Protein AF-A0AAW1LQL5-F1 (afdb_monomer)

Structure (mmCIF, N/CA/C/O backbone):
data_AF-A0AAW1LQL5-F1
#
_entry.id   AF-A0AAW1LQL5-F1
#
loop_
_atom_site.group_PDB
_atom_site.id
_atom_site.type_symbol
_atom_site.label_atom_id
_atom_site.label_alt_id
_atom_site.label_comp_id
_atom_site.label_asym_id
_atom_site.label_entity_id
_atom_site.label_seq_id
_atom_site.pdbx_PDB_ins_code
_atom_site.Cartn_x
_atom_site.Cartn_y
_atom_site.Cartn_z
_atom_site.occupancy
_atom_site.B_iso_or_equiv
_atom_site.auth_seq_id
_atom_site.auth_comp_id
_atom_site.auth_asym_id
_atom_site.auth_atom_id
_atom_site.pdbx_PDB_model_num
ATOM 1 N N . MET A 1 1 ? 15.974 26.951 -1.744 1.00 39.69 1 MET A N 1
ATOM 2 C CA . MET A 1 1 ? 15.633 25.547 -2.077 1.00 39.69 1 MET A CA 1
ATOM 3 C C . MET A 1 1 ? 15.320 24.797 -0.791 1.00 39.69 1 MET A C 1
ATOM 5 O O . MET A 1 1 ? 16.228 24.426 -0.064 1.00 39.69 1 MET A O 1
ATOM 9 N N . ASN A 1 2 ? 14.032 24.651 -0.481 1.00 39.94 2 ASN A N 1
ATOM 10 C CA . ASN A 1 2 ? 13.532 24.019 0.740 1.00 39.94 2 ASN A CA 1
ATOM 11 C C . ASN A 1 2 ? 13.144 22.563 0.458 1.00 39.94 2 ASN A C 1
ATOM 13 O O . ASN A 1 2 ? 12.223 22.346 -0.327 1.00 39.94 2 ASN A O 1
ATOM 17 N N . ARG A 1 3 ? 13.798 21.590 1.106 1.00 46.03 3 ARG A N 1
ATOM 18 C CA . ARG A 1 3 ? 13.211 20.314 1.572 1.00 46.03 3 ARG A CA 1
ATOM 19 C C . ARG A 1 3 ? 14.293 19.402 2.146 1.00 46.03 3 ARG A C 1
ATOM 21 O O . ARG A 1 3 ? 15.351 19.245 1.552 1.00 46.03 3 ARG A O 1
ATOM 28 N N . SER A 1 4 ? 13.924 18.723 3.231 1.00 49.72 4 SER A N 1
ATOM 29 C CA . SER A 1 4 ? 14.550 17.502 3.758 1.00 49.72 4 SER A CA 1
ATOM 30 C C . SER A 1 4 ? 15.613 17.678 4.836 1.00 49.72 4 SER A C 1
ATOM 32 O O . SER A 1 4 ? 16.764 17.349 4.593 1.00 49.72 4 SER A O 1
ATOM 34 N N . LYS A 1 5 ? 15.196 18.040 6.058 1.00 51.28 5 LYS A N 1
ATOM 35 C CA . LYS A 1 5 ? 15.711 17.424 7.302 1.00 51.28 5 LYS A CA 1
ATOM 36 C C . LYS A 1 5 ? 14.639 17.456 8.397 1.00 51.28 5 LYS A C 1
ATOM 38 O O . LYS A 1 5 ? 14.794 18.129 9.403 1.00 51.28 5 LYS A O 1
ATOM 43 N N . GLU A 1 6 ? 13.552 16.711 8.213 1.00 50.97 6 GLU A N 1
ATOM 44 C CA . GLU A 1 6 ? 12.553 16.519 9.272 1.00 50.97 6 GLU A CA 1
ATOM 45 C C . GLU A 1 6 ? 12.236 15.034 9.443 1.00 50.97 6 GLU A C 1
ATOM 47 O O . GLU A 1 6 ? 11.261 14.507 8.919 1.00 50.97 6 GLU A O 1
ATOM 52 N N . CYS A 1 7 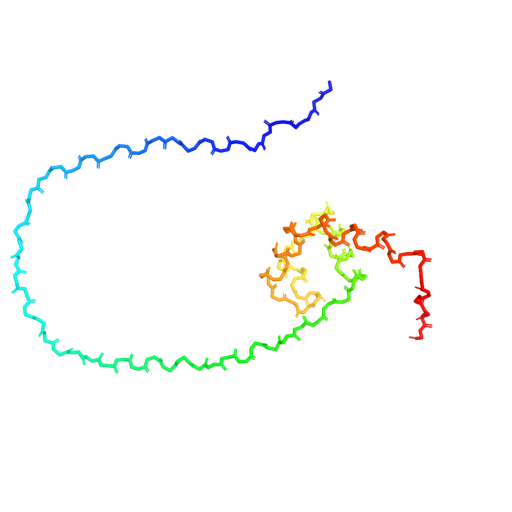? 13.140 14.331 10.126 1.00 42.78 7 CYS A N 1
ATOM 53 C CA . CYS A 1 7 ? 12.893 13.020 10.727 1.00 42.78 7 CYS A CA 1
ATOM 54 C C . CYS A 1 7 ? 13.945 12.757 11.816 1.00 42.78 7 CYS A C 1
ATOM 56 O O . CYS A 1 7 ? 14.719 11.811 11.759 1.00 42.78 7 CYS A O 1
ATOM 58 N N . LEU A 1 8 ? 13.988 13.632 12.819 1.00 48.00 8 LEU A N 1
ATOM 59 C CA . LEU A 1 8 ? 14.630 13.365 14.104 1.00 48.00 8 LEU A CA 1
ATOM 60 C C . LEU A 1 8 ? 13.620 13.750 15.183 1.00 48.00 8 LEU A C 1
ATOM 62 O O . LEU A 1 8 ? 13.677 14.837 15.750 1.00 48.00 8 LEU A O 1
ATOM 66 N N . ARG A 1 9 ? 12.660 12.858 15.456 1.00 50.38 9 ARG A N 1
ATOM 67 C CA . ARG A 1 9 ? 11.891 12.926 16.703 1.00 50.38 9 ARG A CA 1
ATOM 68 C C . ARG A 1 9 ? 12.849 12.601 17.849 1.00 50.38 9 ARG A C 1
ATOM 70 O O . ARG A 1 9 ? 12.974 11.450 18.256 1.00 50.38 9 ARG A O 1
ATOM 77 N N . LYS A 1 10 ? 13.549 13.624 18.340 1.00 50.78 10 LYS A N 1
ATOM 78 C CA . L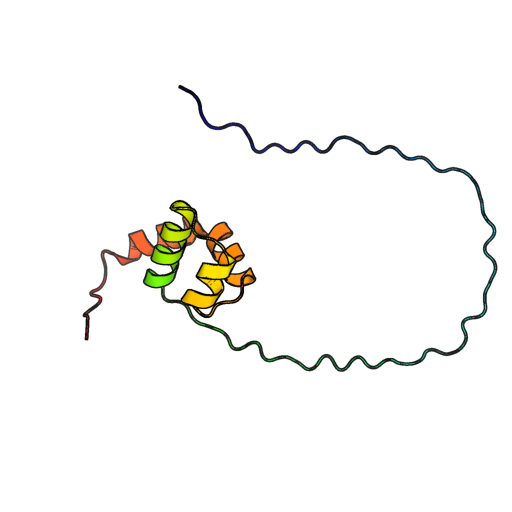YS A 1 10 ? 14.126 13.626 19.683 1.00 50.78 10 LYS A CA 1
ATOM 79 C C . LYS A 1 10 ? 12.945 13.571 20.653 1.00 50.78 10 LYS A C 1
ATOM 81 O O . LYS A 1 10 ? 12.159 14.511 20.712 1.00 50.78 10 LYS A O 1
ATOM 86 N N . GLN A 1 11 ? 12.770 12.446 21.338 1.00 59.00 11 GLN A N 1
ATOM 87 C CA . GLN A 1 11 ? 11.840 12.376 22.462 1.00 59.00 11 GLN A CA 1
ATOM 88 C C . GLN A 1 11 ? 12.385 13.251 23.606 1.00 59.00 11 GLN A C 1
ATOM 90 O O . GLN A 1 11 ? 13.584 13.160 23.885 1.00 59.00 11 GLN A O 1
ATOM 95 N N . PRO A 1 12 ? 11.569 14.100 24.254 1.00 57.41 12 PRO A N 1
ATOM 96 C CA . PRO A 1 12 ? 11.974 14.780 25.477 1.00 57.41 12 PRO A CA 1
ATOM 97 C C . PRO A 1 12 ? 11.945 13.818 26.684 1.00 57.41 12 PRO A C 1
ATOM 99 O O . PRO A 1 12 ? 11.199 12.835 26.672 1.00 57.41 12 PRO A O 1
ATOM 102 N N . PRO A 1 13 ? 12.749 14.086 27.727 1.00 53.59 13 PRO A N 1
ATOM 103 C CA . PRO A 1 13 ? 12.877 13.221 28.893 1.00 53.59 13 PRO A CA 1
ATOM 104 C C . PRO A 1 13 ? 11.641 13.337 29.790 1.00 53.59 13 PRO A C 1
ATOM 106 O O . PRO A 1 13 ? 11.298 14.428 30.240 1.00 53.59 13 PRO A O 1
ATOM 109 N N . VAL A 1 14 ? 10.998 12.212 30.108 1.00 55.41 14 VAL A N 1
ATOM 110 C CA . VAL A 1 14 ? 10.040 12.153 31.219 1.00 55.41 14 VAL A CA 1
ATOM 111 C C . VAL A 1 14 ? 10.761 11.667 32.466 1.00 55.41 14 VAL A C 1
ATOM 113 O O . VAL A 1 14 ? 10.971 10.479 32.693 1.00 55.41 14 VAL A O 1
ATOM 116 N N . VAL A 1 15 ? 11.180 12.637 33.270 1.00 50.50 15 VAL A N 1
ATOM 117 C CA . VAL A 1 15 ? 11.554 12.431 34.665 1.00 50.50 15 VAL A CA 1
ATOM 118 C C . VAL A 1 15 ? 10.246 12.325 35.444 1.00 50.50 15 VAL A C 1
ATOM 120 O O . VAL A 1 15 ? 9.515 13.306 35.525 1.00 50.50 15 VAL A O 1
ATOM 123 N N . LEU A 1 16 ? 9.937 11.168 36.025 1.00 45.78 16 LEU A N 1
ATOM 124 C CA . LEU A 1 16 ? 8.997 11.106 37.145 1.00 45.78 16 LEU A CA 1
ATOM 125 C C . LEU A 1 16 ? 9.483 10.094 38.177 1.00 45.78 16 LEU A C 1
ATOM 127 O O . LEU A 1 16 ? 9.278 8.886 38.107 1.00 45.78 16 LEU A O 1
ATOM 131 N N . ARG A 1 17 ? 10.194 10.681 39.134 1.00 46.25 17 ARG A N 1
ATOM 132 C CA . ARG A 1 17 ? 10.620 10.138 40.410 1.00 46.25 17 ARG A CA 1
ATOM 133 C C . ARG A 1 17 ? 9.384 10.097 41.313 1.00 46.25 17 ARG A C 1
ATOM 135 O O . ARG A 1 17 ? 8.962 11.140 41.794 1.00 46.25 17 ARG A O 1
ATOM 142 N N . PHE A 1 18 ? 8.821 8.918 41.551 1.00 45.97 18 PHE A N 1
ATOM 143 C CA . PHE A 1 18 ? 7.905 8.695 42.670 1.00 45.97 18 PHE A CA 1
ATOM 144 C C . PHE A 1 18 ? 8.615 7.816 43.702 1.00 45.97 18 PHE A C 1
ATOM 146 O O . PHE A 1 18 ? 8.618 6.592 43.631 1.00 45.97 18 PHE A O 1
ATOM 153 N N . MET A 1 19 ? 9.281 8.483 44.644 1.00 49.53 19 MET A N 1
ATOM 154 C CA . MET A 1 19 ? 9.469 7.962 45.996 1.00 49.53 19 MET A CA 1
ATOM 155 C C . MET A 1 19 ? 8.117 8.120 46.686 1.00 49.53 19 MET A C 1
ATOM 157 O O . MET A 1 19 ? 7.617 9.227 46.629 1.00 49.53 19 MET A O 1
ATOM 161 N N . TYR A 1 20 ? 7.525 7.055 47.229 1.00 51.56 20 TYR A N 1
ATOM 162 C CA . TYR A 1 20 ? 6.771 6.965 48.496 1.00 51.56 20 TYR A CA 1
ATOM 163 C C . TYR A 1 20 ? 6.159 5.557 48.558 1.00 51.56 20 TYR A C 1
ATOM 165 O O . TYR A 1 20 ? 5.503 5.103 47.623 1.00 51.56 20 TYR A O 1
ATOM 173 N N . GLY A 1 21 ? 6.471 4.837 49.636 1.00 49.72 21 GLY A N 1
ATOM 174 C CA . GLY A 1 21 ? 6.097 3.444 49.831 1.00 49.72 21 GLY A CA 1
ATOM 175 C C . GLY A 1 21 ? 4.599 3.235 50.024 1.00 49.72 21 GLY A C 1
ATOM 176 O O . GLY A 1 21 ? 3.908 4.062 50.614 1.00 49.72 21 GLY A O 1
ATOM 177 N N . ILE A 1 22 ? 4.129 2.076 49.566 1.00 58.03 22 ILE A N 1
ATOM 178 C CA . ILE A 1 22 ? 2.851 1.482 49.958 1.00 58.03 22 ILE A CA 1
ATOM 179 C C . ILE A 1 22 ? 3.126 -0.014 50.206 1.00 58.03 22 ILE A C 1
ATOM 181 O O . ILE A 1 22 ? 3.797 -0.647 49.386 1.00 58.03 22 ILE A O 1
ATOM 185 N N . PRO A 1 23 ? 2.700 -0.567 51.357 1.00 46.97 23 PRO A N 1
ATOM 186 C CA . PRO A 1 23 ? 3.098 -1.888 51.837 1.00 46.97 23 PRO A CA 1
ATOM 187 C C . PRO A 1 23 ? 2.582 -3.028 50.952 1.00 46.97 23 PRO A C 1
ATOM 189 O O . PRO A 1 23 ? 1.437 -3.027 50.499 1.00 46.97 23 PRO A O 1
ATOM 192 N N . VAL A 1 24 ? 3.433 -4.038 50.765 1.00 55.22 24 VAL A N 1
ATOM 193 C CA . VAL A 1 24 ? 3.100 -5.319 50.132 1.00 55.22 24 VAL A CA 1
ATOM 194 C C . VAL A 1 24 ? 2.108 -6.095 51.004 1.00 55.22 24 VAL A C 1
ATOM 196 O O . VAL A 1 24 ? 2.483 -6.879 51.870 1.00 55.22 24 VAL A O 1
ATOM 199 N N . SER A 1 25 ? 0.815 -5.859 50.786 1.00 44.91 25 SER A N 1
ATOM 200 C CA . SER A 1 25 ? -0.243 -6.722 51.307 1.00 44.91 25 SER A CA 1
ATOM 201 C C . SER A 1 25 ? -0.268 -8.005 50.477 1.00 44.91 25 SER A C 1
ATOM 203 O O . SER A 1 25 ? -0.627 -8.006 49.298 1.00 44.91 25 SER A O 1
ATOM 205 N N . THR A 1 26 ? 0.172 -9.097 51.096 1.00 59.41 26 THR A N 1
ATOM 206 C CA . THR A 1 26 ? 0.106 -10.467 50.591 1.00 59.41 26 THR A CA 1
ATOM 207 C C . THR A 1 26 ? -1.352 -10.895 50.449 1.00 59.41 26 THR A C 1
ATOM 209 O O . THR A 1 26 ? -1.930 -11.536 51.325 1.00 59.41 26 THR A O 1
ATOM 212 N N . ARG A 1 27 ? -1.975 -10.545 49.320 1.00 48.25 27 ARG A N 1
ATOM 213 C CA . ARG A 1 27 ? -3.249 -11.145 48.928 1.00 48.25 27 ARG A CA 1
ATOM 214 C C . ARG A 1 27 ? -2.955 -12.502 48.300 1.00 48.25 27 ARG A C 1
ATOM 216 O O . ARG A 1 27 ? -2.338 -12.603 47.244 1.00 48.25 27 ARG A O 1
ATOM 223 N N . SER A 1 28 ? -3.353 -13.528 49.034 1.00 47.59 28 SER A N 1
ATOM 224 C CA . SER A 1 28 ? -3.342 -14.943 48.697 1.00 47.59 28 SER A CA 1
ATOM 225 C C . SER A 1 28 ? -3.708 -15.197 47.232 1.00 47.59 28 SER A C 1
ATOM 227 O O . SER A 1 28 ? -4.800 -14.860 46.775 1.00 47.59 28 SER A O 1
ATOM 229 N N . PHE A 1 29 ? -2.780 -15.833 46.514 1.00 41.34 29 PHE A N 1
ATOM 230 C CA . PHE A 1 29 ? -3.013 -16.448 45.213 1.00 41.34 29 PHE A CA 1
ATOM 231 C C . PHE A 1 29 ? -4.045 -17.564 45.392 1.00 41.34 29 PHE A C 1
ATOM 233 O O . PHE A 1 29 ? -3.707 -18.675 45.795 1.00 41.34 29 PHE A O 1
ATOM 240 N N . THR A 1 30 ? -5.315 -17.262 45.141 1.00 59.22 30 THR A N 1
ATOM 241 C CA . THR A 1 30 ? -6.337 -18.294 44.991 1.00 59.22 30 THR A CA 1
ATOM 242 C C . THR A 1 30 ? -6.479 -18.611 43.512 1.00 59.22 30 THR A C 1
ATOM 244 O O . THR A 1 30 ? -6.708 -17.727 42.697 1.00 59.22 30 THR A O 1
ATOM 247 N N . SER A 1 31 ? -6.286 -19.899 43.226 1.00 53.84 31 SER A N 1
ATOM 248 C CA . SER A 1 31 ? -6.716 -20.641 42.044 1.00 53.84 31 SER A CA 1
ATOM 249 C C . SER A 1 31 ? -6.318 -20.070 40.683 1.00 53.84 31 SER A C 1
ATOM 251 O O . SER A 1 31 ? -6.948 -19.175 40.129 1.00 53.84 31 SER A O 1
ATOM 253 N N . CYS A 1 32 ? -5.290 -20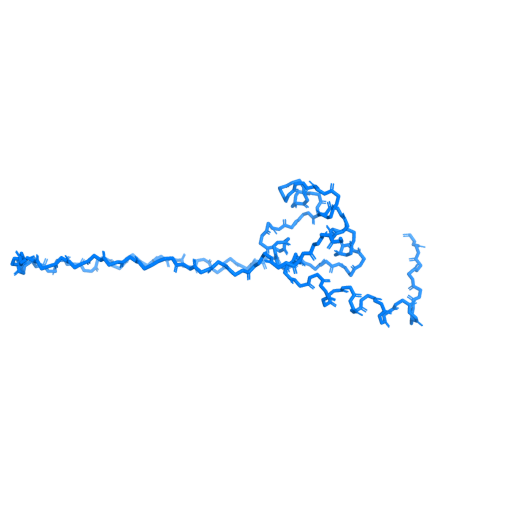.680 40.094 1.00 43.38 32 CYS A N 1
ATOM 254 C CA . CYS A 1 32 ? -5.011 -20.574 38.672 1.00 43.38 32 CYS A CA 1
ATOM 255 C C . CYS A 1 32 ? -6.170 -21.192 37.876 1.00 43.38 32 CYS A C 1
ATOM 257 O O . CYS A 1 32 ? -6.133 -22.379 37.551 1.00 43.38 32 CYS A O 1
ATOM 259 N N . ASP A 1 33 ? -7.174 -20.394 37.518 1.00 51.66 33 ASP A N 1
ATOM 260 C CA . ASP A 1 33 ? -8.032 -20.739 36.393 1.00 51.66 33 ASP A CA 1
ATOM 261 C C . ASP A 1 33 ? -7.158 -20.733 35.140 1.00 51.66 33 ASP A C 1
ATOM 263 O O . ASP A 1 33 ? -6.760 -19.690 34.611 1.00 51.66 33 ASP A O 1
ATOM 267 N N . HIS A 1 34 ? -6.808 -21.932 34.677 1.00 55.06 34 HIS A N 1
ATOM 268 C CA . HIS A 1 34 ? -6.257 -22.144 33.352 1.00 55.06 34 HIS A CA 1
ATOM 269 C C . HIS A 1 34 ? -7.311 -21.743 32.317 1.00 55.06 34 HIS A C 1
ATOM 271 O O . HIS A 1 34 ? -7.992 -22.586 31.732 1.00 55.06 34 HIS A O 1
ATOM 277 N N . VAL A 1 35 ? -7.411 -20.442 32.034 1.00 55.44 35 VAL A N 1
ATOM 278 C CA . VAL A 1 35 ? -7.982 -19.954 30.782 1.00 55.44 35 VAL A CA 1
ATOM 279 C C . VAL A 1 35 ? -7.020 -20.404 29.694 1.00 55.44 35 VAL A C 1
ATOM 281 O O . VAL A 1 35 ? -6.075 -19.717 29.310 1.00 55.44 35 VAL A O 1
ATOM 284 N N . ARG A 1 36 ? -7.242 -21.630 29.225 1.00 48.41 36 ARG A N 1
ATOM 285 C CA . ARG A 1 36 ? -6.703 -22.149 27.980 1.00 48.41 36 ARG A CA 1
ATOM 286 C C . ARG A 1 36 ? -7.355 -21.332 26.876 1.00 48.41 36 ARG A C 1
ATOM 288 O O . ARG A 1 36 ? -8.340 -21.760 26.280 1.00 48.41 36 ARG A O 1
ATOM 29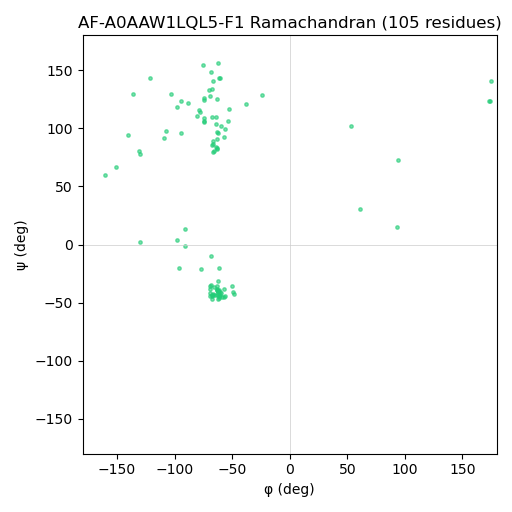5 N N . THR A 1 37 ? -6.838 -20.132 26.627 1.00 54.09 37 THR A N 1
ATOM 296 C CA . THR A 1 37 ? -7.139 -19.393 25.408 1.00 54.09 37 THR A CA 1
ATOM 297 C C . THR A 1 37 ? -6.668 -20.296 24.288 1.00 54.09 37 THR A C 1
ATOM 299 O O . THR A 1 37 ? -5.472 -20.462 24.048 1.00 54.09 37 THR A O 1
ATOM 302 N N . SER A 1 38 ? -7.622 -20.970 23.656 1.00 50.97 38 SER A N 1
ATOM 303 C CA . SER A 1 38 ? -7.417 -21.657 22.404 1.00 50.97 38 SER A CA 1
ATOM 304 C C . SER A 1 38 ? -6.884 -20.603 21.446 1.00 50.97 38 SER A C 1
ATOM 306 O O . SER A 1 38 ? -7.615 -19.773 20.905 1.00 50.97 38 SER A O 1
ATOM 308 N N . ILE A 1 39 ? -5.565 -20.599 21.266 1.00 59.50 39 ILE A N 1
ATOM 309 C CA . ILE A 1 39 ? -4.941 -19.966 20.118 1.00 59.50 39 ILE A CA 1
ATOM 310 C C . ILE A 1 39 ? -5.410 -20.832 18.955 1.00 59.50 39 ILE A C 1
ATOM 312 O O . ILE A 1 39 ? -4.724 -21.756 18.531 1.00 59.50 39 ILE A O 1
ATOM 316 N N . ALA A 1 40 ? -6.645 -20.597 18.506 1.00 57.91 40 ALA A N 1
ATOM 317 C CA . ALA A 1 40 ? -7.116 -21.063 17.227 1.00 57.91 40 ALA A CA 1
ATOM 318 C C . ALA A 1 40 ? -6.068 -20.542 16.254 1.00 57.91 40 ALA A C 1
ATOM 320 O O . ALA A 1 40 ? -5.937 -19.327 16.060 1.00 57.91 40 ALA A O 1
ATOM 321 N N . SER A 1 41 ? -5.241 -21.452 15.754 1.00 57.72 41 SER A N 1
ATOM 322 C CA . SER A 1 41 ? -4.220 -21.189 14.763 1.00 57.72 41 SER A CA 1
ATOM 323 C C . SER A 1 41 ? -4.954 -20.733 13.510 1.00 57.72 41 SER A C 1
ATOM 325 O O . SER A 1 41 ? -5.279 -21.519 12.627 1.00 57.72 41 SER A O 1
ATOM 327 N N . ARG A 1 42 ? -5.300 -19.440 13.455 1.00 61.56 42 ARG A N 1
ATOM 328 C CA . ARG A 1 42 ? -5.898 -18.824 12.277 1.00 61.56 42 ARG A CA 1
ATOM 329 C C . ARG A 1 42 ? -4.840 -18.928 11.197 1.00 61.56 42 ARG A C 1
ATOM 331 O O . ARG A 1 42 ? -3.917 -18.112 11.145 1.00 61.56 42 ARG A O 1
ATOM 338 N N . SER A 1 43 ? -4.956 -19.954 10.362 1.00 60.44 43 SER A N 1
ATOM 339 C CA . SER A 1 43 ? -4.226 -20.074 9.113 1.00 60.44 43 SER A CA 1
ATOM 340 C C . SER A 1 43 ? -4.575 -18.833 8.300 1.00 60.44 43 SER A C 1
ATOM 342 O O . SER A 1 43 ? -5.620 -18.757 7.651 1.00 60.44 43 SER A O 1
ATOM 344 N N . THR A 1 44 ? -3.756 -17.793 8.433 1.00 60.94 44 THR A N 1
ATOM 345 C CA . THR A 1 44 ? -3.971 -16.536 7.728 1.00 60.94 44 THR A CA 1
ATOM 346 C C . THR A 1 44 ? -3.748 -16.861 6.262 1.00 60.94 44 THR A C 1
ATOM 348 O O . THR A 1 44 ? -2.621 -17.183 5.879 1.00 60.94 44 THR A O 1
ATOM 351 N N . LYS A 1 45 ? -4.823 -16.857 5.462 1.00 71.06 45 LYS A N 1
ATOM 352 C CA . LYS A 1 45 ? -4.735 -17.079 4.015 1.00 71.06 45 LYS A CA 1
ATOM 353 C C . LYS A 1 45 ? -3.696 -16.102 3.469 1.00 71.06 45 LYS A C 1
ATOM 355 O O . LYS A 1 45 ? -3.839 -14.889 3.617 1.00 71.06 45 LYS A O 1
ATOM 360 N N . ARG A 1 46 ? -2.605 -16.636 2.918 1.00 74.88 46 ARG A N 1
ATOM 361 C CA . ARG A 1 46 ? -1.540 -15.817 2.342 1.00 74.88 46 ARG A CA 1
ATOM 362 C C . ARG A 1 46 ? -2.052 -15.268 1.018 1.00 74.88 46 ARG A C 1
ATOM 364 O O . ARG A 1 46 ? -2.180 -16.006 0.051 1.00 74.88 46 ARG A O 1
ATOM 371 N N . THR A 1 47 ? -2.366 -13.980 0.992 1.00 74.06 47 THR A N 1
ATOM 372 C CA . THR A 1 47 ? -2.660 -13.254 -0.244 1.00 74.06 47 THR A CA 1
ATOM 373 C C . THR A 1 47 ? -1.347 -12.917 -0.937 1.00 74.06 47 THR A C 1
ATOM 375 O O . THR A 1 47 ? -0.526 -12.172 -0.390 1.00 74.06 47 THR A O 1
ATOM 378 N N . PHE A 1 48 ? -1.139 -13.472 -2.127 1.00 80.00 48 PHE A N 1
ATOM 379 C CA . PHE A 1 48 ? -0.009 -13.123 -2.979 1.00 80.00 48 PHE A CA 1
ATOM 380 C C . PHE A 1 48 ? -0.402 -11.939 -3.864 1.00 80.00 48 PHE A C 1
ATOM 382 O O . PHE A 1 48 ? -1.381 -12.002 -4.593 1.00 80.00 48 PHE A O 1
ATOM 389 N N . LEU A 1 49 ? 0.357 -10.847 -3.761 1.00 84.56 49 LEU A N 1
ATOM 390 C CA . LEU A 1 49 ? 0.222 -9.668 -4.616 1.00 84.56 49 LEU A CA 1
ATOM 391 C C . LEU A 1 49 ? 1.342 -9.667 -5.653 1.00 84.56 49 LEU A C 1
ATOM 393 O O . LEU A 1 49 ? 2.525 -9.737 -5.275 1.00 84.56 49 LEU A O 1
ATOM 397 N N . ASN A 1 50 ? 0.966 -9.505 -6.920 1.00 88.44 50 ASN A N 1
ATOM 398 C CA . ASN A 1 50 ? 1.909 -9.333 -8.016 1.00 88.44 50 ASN A CA 1
ATOM 399 C C . ASN A 1 50 ? 2.735 -8.055 -7.843 1.00 88.44 50 ASN A C 1
ATOM 401 O O . ASN A 1 50 ? 2.345 -7.109 -7.150 1.00 88.44 50 ASN A O 1
ATOM 405 N N . LEU A 1 51 ? 3.916 -8.033 -8.466 1.00 86.75 51 LEU A N 1
ATOM 406 C CA . LEU A 1 51 ? 4.790 -6.859 -8.436 1.00 86.75 51 LEU A CA 1
ATOM 407 C C . LEU A 1 51 ? 4.096 -5.639 -9.054 1.00 86.75 51 LEU A C 1
ATOM 409 O O . LEU A 1 51 ? 4.139 -4.564 -8.459 1.00 86.75 51 LEU A O 1
ATOM 413 N N . SER A 1 52 ? 3.374 -5.825 -10.161 1.00 87.12 52 SER A N 1
ATOM 414 C CA . SER A 1 52 ? 2.601 -4.774 -10.831 1.00 87.12 52 SER A CA 1
ATOM 415 C C . SER A 1 52 ? 1.566 -4.130 -9.903 1.00 87.12 52 SER A C 1
ATOM 417 O O . SER A 1 52 ? 1.497 -2.905 -9.807 1.00 87.12 52 SER A O 1
ATOM 419 N N . ASP A 1 53 ? 0.820 -4.936 -9.145 1.00 89.56 53 ASP A N 1
ATOM 420 C CA . ASP A 1 53 ? -0.201 -4.434 -8.216 1.00 89.56 53 ASP A CA 1
ATOM 421 C C . ASP A 1 53 ? 0.419 -3.699 -7.030 1.00 89.56 53 ASP A C 1
ATOM 423 O O . ASP A 1 53 ? -0.101 -2.677 -6.586 1.00 89.56 53 ASP A O 1
ATOM 427 N N . LYS A 1 54 ? 1.579 -4.159 -6.544 1.00 90.50 54 LYS A N 1
ATOM 428 C CA . LYS A 1 54 ? 2.329 -3.442 -5.502 1.00 90.50 54 LYS A CA 1
ATOM 429 C C . LYS A 1 54 ? 2.798 -2.072 -5.989 1.00 90.50 54 LYS A C 1
ATOM 431 O O . LYS A 1 54 ? 2.755 -1.123 -5.210 1.00 90.50 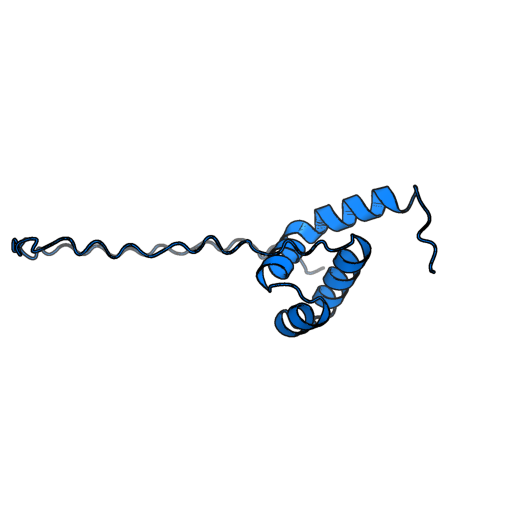54 LYS A O 1
ATOM 436 N N . VAL A 1 55 ? 3.234 -1.954 -7.245 1.00 90.62 55 VAL A N 1
ATOM 437 C CA . VAL A 1 55 ? 3.648 -0.668 -7.830 1.00 90.62 55 VAL A CA 1
ATOM 438 C C . VAL A 1 55 ? 2.447 0.265 -7.985 1.00 90.62 55 VAL A C 1
ATOM 440 O O . VAL A 1 55 ? 2.518 1.401 -7.517 1.00 90.62 55 VAL A O 1
ATOM 443 N N . LYS A 1 56 ? 1.323 -0.225 -8.528 1.00 92.00 56 LYS A N 1
ATOM 444 C CA . LYS A 1 56 ? 0.066 0.543 -8.621 1.00 92.00 56 LYS A CA 1
ATOM 445 C C . LYS A 1 56 ? -0.400 1.035 -7.248 1.00 92.00 56 LYS A C 1
ATOM 447 O O . LYS A 1 56 ? -0.715 2.211 -7.085 1.00 92.00 56 LYS A O 1
ATOM 452 N N . LEU A 1 57 ? -0.345 0.170 -6.235 1.00 92.00 57 LEU A N 1
ATOM 453 C CA . LEU A 1 57 ? -0.698 0.513 -4.859 1.00 92.00 57 LEU A CA 1
ATOM 454 C C . LEU A 1 57 ? 0.233 1.584 -4.264 1.00 92.00 57 LEU A C 1
ATOM 456 O O . LEU A 1 57 ? -0.237 2.486 -3.573 1.00 92.00 57 LEU A O 1
ATOM 460 N N . ILE A 1 58 ? 1.541 1.539 -4.545 1.00 91.75 58 ILE A N 1
ATOM 461 C CA . ILE A 1 58 ? 2.479 2.602 -4.138 1.00 91.75 58 ILE A CA 1
ATOM 462 C C . ILE A 1 58 ? 2.116 3.934 -4.805 1.00 91.75 58 ILE A C 1
ATOM 464 O O . ILE A 1 58 ? 2.191 4.978 -4.152 1.00 91.75 58 ILE A O 1
ATOM 468 N N . ASP A 1 59 ? 1.724 3.910 -6.077 1.00 91.88 59 ASP A N 1
ATOM 469 C CA . ASP A 1 59 ? 1.331 5.105 -6.821 1.00 91.88 59 ASP A CA 1
ATOM 470 C C . ASP A 1 59 ? 0.042 5.731 -6.271 1.00 91.88 59 ASP A C 1
ATOM 472 O O . ASP A 1 59 ? -0.016 6.936 -6.029 1.00 91.88 59 ASP A O 1
ATOM 476 N N . GLU A 1 60 ? -0.963 4.915 -5.956 1.00 93.38 60 GLU A N 1
ATOM 477 C CA . GLU A 1 60 ? -2.206 5.379 -5.326 1.00 93.38 60 GLU A CA 1
ATOM 478 C C . GLU A 1 60 ? -1.959 5.971 -3.927 1.00 93.38 60 GLU A C 1
ATOM 480 O O . GLU A 1 60 ? -2.515 7.017 -3.587 1.00 93.38 60 GLU A O 1
ATOM 485 N N . ILE A 1 61 ? -1.043 5.390 -3.143 1.00 92.19 61 ILE A N 1
ATOM 486 C CA . ILE A 1 61 ? -0.618 5.977 -1.860 1.00 92.19 61 ILE A CA 1
ATOM 487 C C . ILE A 1 61 ? 0.050 7.342 -2.069 1.00 92.19 61 ILE A C 1
ATOM 489 O O . ILE A 1 61 ? -0.174 8.255 -1.273 1.00 92.19 61 ILE A O 1
ATOM 493 N N . LYS A 1 62 ? 0.875 7.509 -3.114 1.00 90.25 62 LYS A N 1
ATOM 494 C CA . LYS A 1 62 ? 1.495 8.808 -3.437 1.00 90.25 62 LYS A CA 1
ATOM 495 C C . LYS A 1 62 ? 0.458 9.850 -3.852 1.00 90.25 62 LYS A C 1
ATOM 497 O O . LYS A 1 62 ? 0.611 11.010 -3.483 1.00 90.25 62 LYS A O 1
ATOM 502 N N . LYS A 1 63 ? -0.589 9.434 -4.571 1.00 93.25 63 LYS A N 1
ATOM 503 C CA . LYS A 1 63 ? -1.737 10.279 -4.944 1.00 93.25 63 LYS A CA 1
ATOM 504 C C . LYS A 1 63 ? -2.606 10.678 -3.746 1.00 93.25 63 LYS A C 1
ATOM 506 O O . LYS A 1 63 ? -3.454 11.549 -3.883 1.00 93.25 63 LYS A O 1
ATOM 511 N N . GLY A 1 64 ? -2.375 10.081 -2.576 1.00 92.25 64 GLY A N 1
ATOM 512 C CA . GLY A 1 64 ? -3.091 10.399 -1.343 1.00 92.25 64 GLY A CA 1
ATOM 513 C C . GLY A 1 64 ? -4.310 9.516 -1.083 1.00 92.25 64 GLY A C 1
ATOM 514 O O . GLY A 1 64 ? -5.120 9.865 -0.228 1.00 92.25 64 GLY A O 1
ATOM 515 N N . ALA A 1 65 ? -4.444 8.378 -1.774 1.00 92.25 65 ALA A N 1
ATOM 516 C CA . ALA A 1 65 ? -5.538 7.444 -1.532 1.00 92.25 65 ALA A CA 1
ATOM 517 C C . ALA A 1 65 ? -5.518 6.902 -0.092 1.00 92.25 65 ALA A C 1
ATOM 519 O O . ALA A 1 65 ? -4.461 6.640 0.503 1.00 92.25 65 ALA A O 1
ATOM 520 N N . GLY A 1 66 ? -6.710 6.713 0.474 1.00 92.62 66 GLY A N 1
ATOM 521 C CA . GLY A 1 66 ? -6.872 6.234 1.838 1.00 92.62 66 GLY A CA 1
ATOM 522 C C . GLY A 1 66 ? -6.476 4.764 1.979 1.00 92.62 66 GLY A C 1
ATOM 523 O O . GLY A 1 66 ? 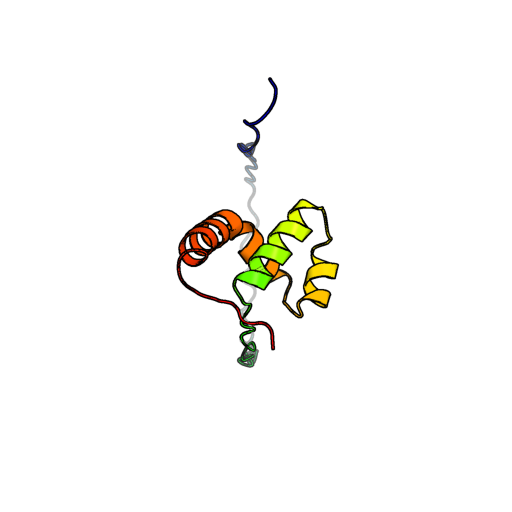-6.955 3.897 1.257 1.00 92.62 66 GLY A O 1
ATOM 524 N N . VAL A 1 67 ? -5.678 4.442 3.002 1.00 91.94 67 VAL A N 1
ATOM 525 C CA . VAL A 1 67 ? -5.351 3.051 3.376 1.00 91.94 67 VAL A CA 1
ATOM 526 C C . VAL A 1 67 ? -6.580 2.123 3.496 1.00 91.94 67 VAL A C 1
ATOM 528 O O . VAL A 1 67 ? -6.463 0.976 3.064 1.00 91.94 67 VAL A O 1
ATOM 531 N N . PRO A 1 68 ? -7.740 2.527 4.067 1.00 91.50 68 PRO A N 1
ATOM 532 C CA . PRO A 1 68 ? -8.899 1.632 4.133 1.00 91.50 68 PRO A CA 1
ATOM 533 C C . PRO A 1 68 ? -9.525 1.350 2.763 1.00 91.50 68 PRO A C 1
ATOM 535 O O . PRO A 1 68 ? -9.958 0.229 2.529 1.00 91.50 68 PRO A O 1
ATOM 538 N N . GLU A 1 69 ? -9.532 2.326 1.859 1.00 92.12 69 GLU A N 1
ATOM 539 C CA . GLU A 1 69 ? -10.070 2.172 0.506 1.00 92.12 69 GLU A CA 1
ATOM 540 C C . GLU A 1 69 ? -9.209 1.200 -0.311 1.00 92.12 69 GLU A C 1
ATOM 542 O O . GLU A 1 69 ? -9.714 0.254 -0.915 1.00 92.12 69 GLU A O 1
ATOM 547 N N . LEU A 1 70 ? -7.885 1.356 -0.221 1.00 91.62 70 LEU A N 1
ATOM 548 C CA . LEU A 1 70 ? -6.917 0.459 -0.853 1.00 91.62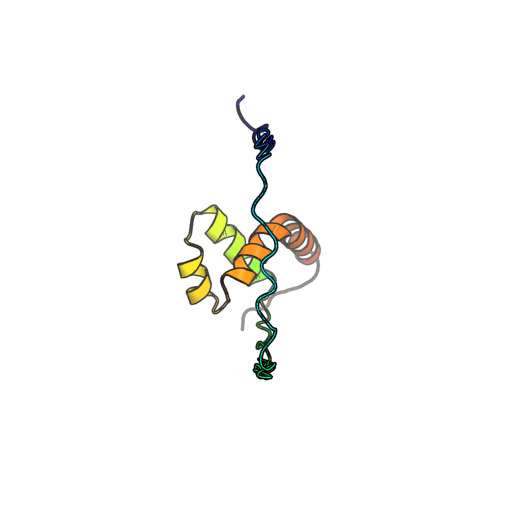 70 LEU A CA 1
ATOM 549 C C . LEU A 1 70 ? -6.999 -0.974 -0.310 1.00 91.62 70 LEU A C 1
ATOM 551 O O . LEU A 1 70 ? -6.832 -1.932 -1.062 1.00 91.62 70 LEU A O 1
ATOM 555 N N . ALA A 1 71 ? -7.272 -1.139 0.987 1.00 90.88 71 ALA A N 1
ATOM 556 C CA . ALA A 1 71 ? -7.434 -2.458 1.600 1.00 90.88 71 ALA A CA 1
ATOM 557 C C . ALA A 1 71 ? -8.606 -3.221 0.981 1.00 90.88 71 ALA A C 1
ATOM 559 O O . ALA A 1 71 ? -8.463 -4.394 0.636 1.00 90.88 71 ALA A O 1
ATOM 560 N N . THR A 1 72 ? -9.734 -2.540 0.792 1.00 91.31 72 THR A N 1
ATOM 561 C CA . THR A 1 72 ? -10.922 -3.119 0.162 1.00 91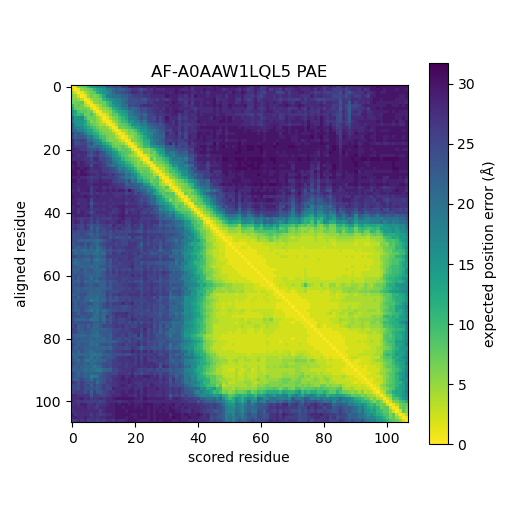.31 72 THR A CA 1
ATOM 562 C C . THR A 1 72 ? -10.689 -3.379 -1.325 1.00 91.31 72 THR A C 1
ATOM 564 O O . THR A 1 72 ? -10.985 -4.471 -1.799 1.00 91.31 72 THR A O 1
ATOM 567 N N . LYS A 1 73 ? -10.088 -2.423 -2.047 1.00 91.56 73 LYS A N 1
ATOM 568 C CA . LYS A 1 73 ? -9.838 -2.517 -3.495 1.00 91.56 73 LYS A CA 1
ATOM 569 C C . LYS A 1 73 ? -8.934 -3.692 -3.876 1.00 91.56 73 LYS A C 1
ATOM 571 O O . LYS A 1 73 ? -9.216 -4.393 -4.838 1.00 91.56 73 LYS A O 1
ATOM 576 N N . TYR A 1 74 ? -7.861 -3.907 -3.118 1.00 88.94 74 TYR A N 1
ATOM 577 C CA . TYR A 1 74 ? -6.884 -4.967 -3.388 1.00 88.94 74 TYR A CA 1
ATOM 578 C C . TYR A 1 74 ? -7.126 -6.237 -2.551 1.00 88.94 74 TYR A C 1
ATOM 580 O O . TYR A 1 74 ? -6.321 -7.164 -2.603 1.00 88.94 74 TYR A O 1
ATOM 588 N N . GLY A 1 75 ? -8.203 -6.286 -1.755 1.00 89.25 75 GLY A N 1
ATOM 589 C CA . GLY A 1 75 ? -8.547 -7.441 -0.917 1.00 89.25 75 GLY A CA 1
ATOM 590 C C . GLY A 1 75 ? -7.484 -7.788 0.132 1.00 89.25 75 GLY A C 1
ATOM 591 O O . GLY A 1 75 ? -7.299 -8.958 0.470 1.00 89.25 75 GLY A O 1
ATOM 592 N N . VAL A 1 76 ? -6.740 -6.794 0.625 1.00 89.75 76 VAL A N 1
ATOM 593 C CA . VAL A 1 76 ? -5.571 -6.997 1.492 1.00 89.75 76 VAL A CA 1
ATOM 594 C C . VAL A 1 76 ? -5.735 -6.303 2.830 1.00 89.75 76 VAL A C 1
ATOM 596 O O . VAL A 1 76 ? -6.241 -5.190 2.940 1.00 89.75 76 VAL A O 1
ATOM 599 N N . SER A 1 77 ? -5.235 -6.941 3.883 1.00 89.56 77 SER A N 1
ATOM 600 C CA . SER A 1 77 ? -5.235 -6.344 5.215 1.00 89.56 77 SER A CA 1
ATOM 601 C C . SER A 1 77 ? -4.421 -5.049 5.238 1.00 89.56 77 SER A C 1
ATOM 603 O O . SER A 1 77 ? -3.330 -4.975 4.671 1.00 89.56 77 SER A O 1
ATOM 605 N N . LYS A 1 78 ? -4.877 -4.057 6.013 1.00 91.12 78 LYS A N 1
ATOM 606 C CA . LYS A 1 78 ? -4.169 -2.776 6.224 1.00 91.12 78 LYS A CA 1
ATOM 607 C C . LYS A 1 78 ? -2.694 -2.972 6.607 1.00 91.12 78 LYS A C 1
ATOM 609 O O . LYS A 1 78 ? -1.829 -2.228 6.160 1.00 91.12 78 LYS A O 1
ATOM 614 N N . ALA A 1 79 ? -2.389 -4.018 7.380 1.00 90.06 79 ALA A N 1
ATOM 615 C CA . ALA A 1 79 ? -1.024 -4.395 7.750 1.00 90.06 79 ALA A CA 1
ATOM 616 C C . ALA A 1 79 ? -0.110 -4.650 6.535 1.00 90.06 79 ALA A C 1
ATOM 618 O O . ALA A 1 79 ? 1.056 -4.259 6.551 1.00 90.06 79 ALA A O 1
ATOM 619 N N . ILE A 1 80 ? -0.633 -5.270 5.472 1.00 90.12 80 ILE A N 1
ATOM 620 C CA . ILE A 1 80 ? 0.107 -5.514 4.227 1.00 90.12 80 ILE A CA 1
ATOM 621 C C . ILE A 1 80 ? 0.407 -4.181 3.539 1.00 90.12 80 ILE A C 1
ATOM 623 O O . ILE A 1 80 ? 1.538 -3.956 3.121 1.00 90.12 80 ILE A O 1
ATOM 627 N N . ILE A 1 81 ? -0.559 -3.262 3.507 1.00 92.06 81 ILE A N 1
ATOM 628 C CA . ILE A 1 81 ? -0.385 -1.923 2.927 1.00 92.06 81 ILE A CA 1
ATOM 629 C C . ILE A 1 81 ? 0.705 -1.142 3.667 1.00 92.06 81 ILE A C 1
ATOM 631 O O . ILE A 1 81 ? 1.584 -0.559 3.032 1.00 92.06 81 ILE A O 1
ATOM 635 N N . TYR A 1 82 ? 0.711 -1.171 5.004 1.00 92.44 82 TYR A N 1
ATOM 636 C CA . TYR A 1 82 ? 1.775 -0.535 5.787 1.00 92.44 82 TYR A CA 1
ATOM 637 C C . TYR A 1 82 ? 3.148 -1.154 5.514 1.00 92.44 82 TYR A C 1
ATOM 639 O O . TYR A 1 82 ? 4.121 -0.414 5.361 1.00 92.44 82 TYR A O 1
ATOM 647 N N . LYS A 1 83 ? 3.233 -2.484 5.380 1.00 91.56 83 LYS A N 1
ATOM 648 C CA . LYS A 1 83 ? 4.478 -3.156 4.981 1.00 91.56 83 LYS A CA 1
ATOM 649 C C . LYS A 1 83 ? 4.925 -2.718 3.586 1.00 91.56 83 LYS A C 1
ATOM 651 O O . LYS A 1 83 ? 6.079 -2.341 3.415 1.00 91.56 83 LYS A O 1
ATOM 656 N N . ILE A 1 84 ? 4.027 -2.683 2.603 1.00 90.94 84 ILE A N 1
ATOM 657 C CA . ILE A 1 84 ? 4.348 -2.214 1.245 1.00 90.94 84 ILE A CA 1
ATOM 658 C C . ILE A 1 84 ? 4.845 -0.762 1.277 1.00 90.94 84 ILE A C 1
ATOM 660 O O . ILE A 1 84 ? 5.847 -0.438 0.641 1.00 90.94 84 ILE A O 1
ATOM 664 N N . LYS A 1 85 ? 4.217 0.100 2.085 1.00 90.12 85 LYS A N 1
ATOM 665 C CA . LYS A 1 85 ? 4.651 1.490 2.279 1.00 90.12 85 LYS A CA 1
ATOM 666 C C . LYS A 1 85 ? 6.065 1.584 2.865 1.00 90.12 85 LYS A C 1
ATOM 668 O O . LYS A 1 85 ? 6.831 2.450 2.441 1.00 90.12 85 LYS A O 1
ATOM 673 N N . GLN A 1 86 ? 6.416 0.708 3.809 1.00 90.56 86 GLN A N 1
ATOM 674 C CA . GLN A 1 86 ? 7.762 0.632 4.394 1.00 90.56 86 GLN A CA 1
ATOM 675 C C . GLN A 1 86 ? 8.803 0.143 3.377 1.00 90.56 86 GLN A C 1
ATOM 677 O O . GLN A 1 86 ? 9.872 0.737 3.260 1.00 90.56 86 GLN A O 1
ATOM 682 N N . PHE A 1 87 ? 8.475 -0.883 2.590 1.00 89.75 87 PHE A N 1
ATOM 683 C CA . PHE A 1 87 ? 9.392 -1.507 1.629 1.00 89.75 87 PHE A CA 1
ATOM 684 C C . PHE A 1 87 ? 9.345 -0.900 0.216 1.00 89.75 87 PHE A C 1
ATOM 686 O O . PHE A 1 87 ? 9.913 -1.467 -0.718 1.00 89.75 87 PHE A O 1
ATOM 693 N N . LYS A 1 88 ? 8.719 0.272 0.040 1.00 89.00 88 LYS A N 1
ATOM 694 C CA . LYS A 1 88 ? 8.498 0.918 -1.269 1.00 89.00 88 LYS A CA 1
ATOM 695 C C . LYS A 1 88 ? 9.753 0.992 -2.149 1.00 89.00 88 LYS A C 1
ATOM 697 O O . LYS A 1 88 ? 9.683 0.703 -3.336 1.00 89.00 88 LYS A O 1
ATOM 702 N N . CYS A 1 89 ? 10.908 1.339 -1.574 1.00 84.94 89 CYS A N 1
ATOM 703 C CA . CYS A 1 89 ? 12.148 1.512 -2.334 1.00 84.94 89 CYS A CA 1
ATOM 704 C C . CYS A 1 89 ? 12.675 0.176 -2.869 1.00 84.94 89 CYS A C 1
ATOM 706 O O . CYS A 1 89 ? 13.139 0.108 -4.001 1.00 84.94 89 CYS A O 1
ATOM 708 N N . GLN A 1 90 ? 12.559 -0.891 -2.076 1.00 88.56 90 GLN A N 1
ATOM 709 C CA . GLN A 1 90 ? 12.994 -2.230 -2.475 1.00 88.56 90 GLN A CA 1
ATOM 710 C C . GLN A 1 90 ? 12.093 -2.784 -3.578 1.00 88.56 90 GLN A C 1
ATOM 712 O O . GLN A 1 90 ? 12.587 -3.333 -4.556 1.00 88.56 90 GLN A O 1
ATOM 717 N N . ILE A 1 91 ? 10.777 -2.581 -3.451 1.00 86.75 91 ILE A N 1
ATOM 718 C CA . ILE A 1 91 ? 9.797 -3.005 -4.457 1.00 86.75 91 ILE A CA 1
ATOM 719 C C . ILE A 1 91 ? 10.063 -2.302 -5.793 1.00 86.75 91 ILE A C 1
ATOM 721 O O . ILE A 1 91 ? 10.104 -2.962 -6.828 1.00 86.75 91 ILE A O 1
ATOM 725 N N . LEU A 1 92 ? 10.304 -0.987 -5.772 1.00 84.44 92 LEU A N 1
ATOM 726 C CA . LEU A 1 92 ? 10.618 -0.223 -6.982 1.00 84.44 92 LEU A CA 1
ATOM 727 C C . LEU A 1 92 ? 11.948 -0.656 -7.609 1.00 84.44 92 LEU A C 1
ATOM 729 O O . LEU A 1 92 ? 12.006 -0.860 -8.815 1.00 84.44 92 LEU A O 1
ATOM 733 N N . HIS A 1 93 ? 12.994 -0.862 -6.807 1.00 86.50 93 HIS A N 1
ATOM 734 C CA . HIS A 1 93 ? 14.287 -1.332 -7.307 1.00 86.50 93 HIS A CA 1
ATOM 735 C C . HIS A 1 93 ? 14.192 -2.722 -7.956 1.00 86.50 93 HIS A C 1
ATOM 737 O O . HIS A 1 93 ? 14.777 -2.966 -9.005 1.00 86.50 93 HIS A O 1
ATOM 743 N N . VAL A 1 94 ? 13.429 -3.637 -7.353 1.00 86.25 94 VAL A N 1
ATOM 744 C CA . VAL A 1 94 ? 13.154 -4.955 -7.942 1.00 86.25 94 VAL A CA 1
ATOM 745 C C . VAL A 1 94 ? 12.386 -4.802 -9.256 1.00 86.25 94 VAL A C 1
ATO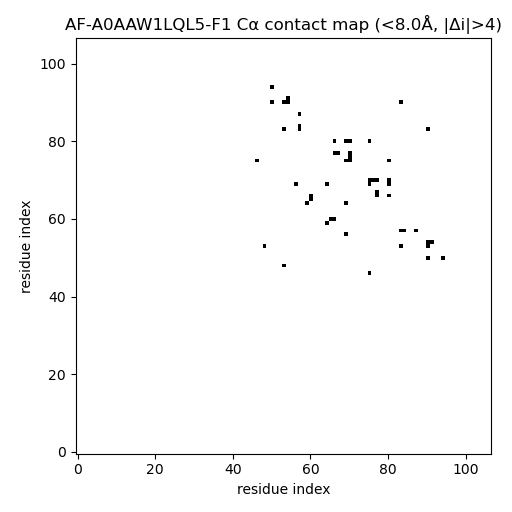M 747 O O . VAL A 1 94 ? 12.771 -5.419 -10.241 1.00 86.25 94 VAL A O 1
ATOM 750 N N . CYS A 1 95 ? 11.374 -3.934 -9.311 1.00 82.88 95 CYS A N 1
ATOM 751 C CA . CYS A 1 95 ? 10.616 -3.676 -10.536 1.00 82.88 95 CYS A CA 1
ATOM 752 C C . CYS A 1 95 ? 11.504 -3.175 -11.686 1.00 82.88 95 CYS A C 1
ATOM 754 O O . CYS A 1 95 ? 11.400 -3.698 -12.791 1.00 82.88 95 CYS A O 1
ATOM 756 N N . LEU A 1 96 ? 12.406 -2.224 -11.414 1.00 80.44 96 LEU A N 1
ATOM 757 C CA . LEU A 1 96 ? 13.335 -1.675 -12.412 1.00 80.44 96 LEU A CA 1
ATOM 758 C C . LEU A 1 96 ? 14.290 -2.733 -12.980 1.00 80.44 96 LEU A C 1
ATOM 760 O O . LEU A 1 96 ? 14.658 -2.662 -14.145 1.00 80.44 96 LEU A O 1
ATOM 764 N N . ARG A 1 97 ? 14.660 -3.741 -12.181 1.00 77.50 97 ARG A N 1
ATOM 765 C CA . ARG A 1 97 ? 15.503 -4.855 -12.644 1.00 77.50 97 ARG A CA 1
ATOM 766 C C . ARG A 1 97 ? 14.750 -5.890 -13.482 1.00 77.50 97 ARG A C 1
ATOM 768 O O . ARG A 1 97 ? 15.386 -6.642 -14.203 1.00 77.50 97 ARG A O 1
ATOM 775 N N . HIS A 1 98 ? 13.422 -5.961 -13.376 1.00 72.62 98 HIS A N 1
ATOM 776 C CA . HIS A 1 98 ? 12.610 -6.944 -14.103 1.00 72.62 98 HIS A CA 1
ATOM 777 C C . HIS A 1 98 ? 12.003 -6.403 -15.403 1.00 72.62 98 HIS A C 1
ATOM 779 O O . HIS A 1 98 ? 11.668 -7.197 -16.280 1.00 72.62 98 HIS A O 1
ATOM 785 N N . THR A 1 99 ? 11.894 -5.080 -15.567 1.00 64.25 99 THR A N 1
ATOM 786 C CA . THR A 1 99 ? 11.388 -4.446 -16.800 1.00 64.25 99 THR A CA 1
ATOM 787 C C . THR A 1 99 ? 12.227 -4.752 -18.043 1.00 64.25 99 THR A C 1
ATOM 789 O O . THR A 1 99 ? 11.714 -4.664 -19.151 1.00 64.25 99 THR A O 1
ATOM 792 N N . GLU A 1 100 ? 13.482 -5.166 -17.874 1.00 59.28 100 GLU A N 1
ATOM 793 C CA . GLU A 1 100 ? 14.402 -5.478 -18.974 1.00 59.28 100 GLU A CA 1
ATOM 794 C C . GLU A 1 100 ? 14.360 -6.960 -19.395 1.00 59.28 100 GLU A C 1
ATOM 796 O O . GLU A 1 100 ? 15.072 -7.353 -20.315 1.00 59.28 100 GLU A O 1
ATOM 801 N N . SER A 1 101 ? 13.553 -7.810 -18.737 1.00 56.44 101 SER A N 1
ATOM 802 C CA . SER A 1 101 ? 13.687 -9.273 -18.867 1.00 56.44 101 SER A CA 1
ATOM 803 C C . SER A 1 101 ? 12.417 -10.074 -19.174 1.00 56.44 101 SER A C 1
ATOM 805 O O . SER A 1 101 ? 12.519 -11.295 -19.270 1.00 56.44 101 SER A O 1
ATOM 807 N N . GLY A 1 102 ? 11.230 -9.490 -19.373 1.00 52.06 102 GLY A N 1
ATOM 808 C CA . GLY A 1 102 ? 10.104 -10.345 -19.770 1.00 52.06 102 GLY A CA 1
ATOM 809 C C . GLY A 1 102 ? 8.734 -9.698 -19.863 1.00 52.06 102 GLY A C 1
ATOM 810 O O . GLY A 1 102 ? 8.218 -9.153 -18.894 1.00 52.06 102 GLY A O 1
ATOM 811 N N . LYS A 1 103 ? 8.163 -9.849 -21.061 1.00 57.41 103 LYS A N 1
ATOM 812 C CA . LYS A 1 103 ? 6.756 -9.745 -21.453 1.00 57.41 103 LYS A CA 1
ATOM 813 C C . LYS A 1 103 ? 5.781 -10.002 -20.298 1.00 57.41 103 LYS A C 1
ATOM 815 O O . LYS A 1 103 ? 5.821 -11.057 -19.672 1.00 57.41 103 LYS A O 1
ATOM 820 N N . ILE A 1 104 ? 4.840 -9.087 -20.107 1.00 56.25 104 ILE A N 1
ATOM 821 C CA . ILE A 1 104 ? 3.529 -9.448 -19.572 1.00 56.25 104 ILE A CA 1
ATOM 822 C C . ILE A 1 104 ? 2.592 -9.333 -20.768 1.00 56.25 104 ILE A C 1
ATOM 824 O O . ILE A 1 104 ? 2.230 -8.232 -21.169 1.00 56.25 104 ILE A O 1
ATOM 828 N N . GLU A 1 105 ? 2.326 -10.477 -21.393 1.00 52.19 105 GLU A N 1
ATOM 829 C CA . GLU A 1 105 ? 1.203 -10.641 -22.309 1.00 52.19 105 GLU A CA 1
ATOM 830 C C . GLU A 1 105 ? -0.086 -10.441 -21.505 1.00 52.19 105 GLU A C 1
ATOM 832 O O . GLU A 1 105 ? -0.287 -11.066 -20.461 1.00 52.19 105 GLU A O 1
ATOM 837 N N . GLU A 1 106 ? -0.922 -9.519 -21.973 1.00 48.28 106 GLU A N 1
ATOM 838 C CA . GLU A 1 106 ? -2.348 -9.506 -21.671 1.00 48.28 106 GLU A CA 1
ATOM 839 C C . GLU A 1 106 ? -2.993 -10.709 -22.377 1.00 48.28 106 GLU A C 1
ATOM 841 O O . GLU A 1 106 ? -2.805 -10.890 -23.582 1.00 48.28 106 GLU A O 1
ATOM 846 N N . ILE A 1 107 ? -3.748 -11.517 -21.630 1.00 45.88 107 ILE A N 1
ATOM 847 C CA . ILE A 1 107 ? -4.839 -12.357 -22.144 1.00 45.88 107 ILE A CA 1
ATOM 848 C C . ILE A 1 107 ? -6.081 -11.972 -21.349 1.00 45.88 107 ILE A C 1
ATOM 850 O O . ILE A 1 107 ? -5.957 -11.886 -20.103 1.00 45.88 107 ILE A O 1
#

Organism: Popillia japonica (NCBI:txid7064)

Solvent-accessible surface area (backbone atoms only — not comparable to full-atom values): 7562 Å² total; per-residue (Å²): 140,91,82,88,89,86,85,76,87,75,79,79,86,84,86,78,88,78,88,79,91,78,81,90,75,85,74,78,89,74,75,88,76,80,77,74,74,75,76,70,79,72,78,71,81,81,80,84,76,55,71,68,56,52,51,54,50,53,51,41,48,71,75,63,54,54,64,72,59,53,19,63,76,70,75,40,59,59,69,57,54,54,48,49,64,72,44,44,68,58,55,51,54,52,49,66,68,45,74,84,72,66,86,81,79,87,129

Foldseek 3Di:
DDDDDPDDPPDDDDDDDDDDDDDPDPDDPPDDPPPPPPPPVPPPPDDDDDLVLLLVLLVCVVVVDDLVVSCVVSVHDSVVSVVSVVCVVVSVVVVVVCVVPDDDDDD

Nearest PDB structures (foldseek):
  3tgn-assembly1_A  TM=5.457E-01  e=2.731E-01  Streptococcus pneumoniae D39
  5yi2-assembly2_E  TM=5.394E-01  e=6.205E-01  Lactococcus lactis subsp. lactis Il1403
  5z4z-assembly1_A  TM=5.689E-01  e=1.933E+00  unclassified
  7r3e-assembly1_B  TM=6.635E-01  e=8.259E+00  Pseudomonas aeruginosa PAO1

InterPro domains:
  IPR009057 Homedomain-like superfamily [SSF46689] (43-97)

Radius of gyration: 24.76 Å; Cα contacts (8 Å, |Δi|>4): 27; chains: 1; bounding box: 27×48×74 Å

Secondary structure (DSSP, 8-state):
----------PPP---------------------------------PPPPHHHHHHHHHHHHTT--HHHHHHHTT--HHHHHHHHHTHHHHHHHHHHHTTS------

Sequence (107 aa):
MNRSKECLRKQPPVVLRFMYGIPVSTRSFTSCDHVRTSIASRSTKRTFLNLSDKVKLIDEIKKGAGVPELATKYGVSKAIIYKIKQFKCQILHVCLRHTESGKIEEI

pLDDT: mean 70.25, std 18.91, range [39.69, 93.38]

Mean predicted aligned error: 17.67 Å